Protein AF-A0A1A9ZPB7-F1 (afdb_monomer)

Radius of gyration: 19.91 Å; Cα contacts (8 Å, |Δi|>4): 143; chains: 1; bounding box: 47×27×59 Å

Structure (mmCIF, N/CA/C/O backbone):
data_AF-A0A1A9ZPB7-F1
#
_entry.id   AF-A0A1A9ZPB7-F1
#
loop_
_atom_site.group_PDB
_atom_site.id
_atom_site.type_symbol
_atom_site.label_atom_id
_atom_site.label_alt_id
_atom_site.label_comp_id
_atom_site.label_asym_id
_atom_site.label_entity_id
_atom_site.label_seq_id
_atom_site.pdbx_PDB_ins_code
_atom_site.Cartn_x
_atom_site.Cartn_y
_atom_site.Cartn_z
_atom_site.occupancy
_atom_site.B_iso_or_equiv
_atom_site.auth_seq_id
_atom_site.auth_comp_id
_atom_site.auth_asym_id
_atom_site.auth_atom_id
_atom_site.pdbx_PDB_model_num
ATOM 1 N N . MET A 1 1 ? -4.472 5.287 0.092 1.00 92.38 1 MET A N 1
ATOM 2 C CA . MET A 1 1 ? -4.965 4.125 0.873 1.00 92.38 1 MET A CA 1
ATOM 3 C C . MET A 1 1 ? -6.471 3.980 0.685 1.00 92.38 1 MET A C 1
ATOM 5 O O . MET A 1 1 ? -7.137 4.984 0.463 1.00 92.38 1 MET A O 1
ATOM 9 N N . LYS A 1 2 ? -7.017 2.760 0.744 1.00 95.19 2 LYS A N 1
ATOM 10 C CA . LYS A 1 2 ? -8.461 2.491 0.640 1.00 95.19 2 LYS A CA 1
ATOM 11 C C . LYS A 1 2 ? -8.968 1.783 1.894 1.00 95.19 2 LYS A C 1
ATOM 13 O O . LYS A 1 2 ? -8.323 0.843 2.353 1.00 95.19 2 LYS A O 1
ATOM 18 N N . LEU A 1 3 ? -10.132 2.199 2.381 1.00 94.94 3 LEU A N 1
ATOM 19 C CA . LEU A 1 3 ? -10.899 1.521 3.419 1.00 94.94 3 LEU A CA 1
ATOM 20 C C . LEU A 1 3 ? -12.073 0.792 2.760 1.00 94.94 3 LEU A C 1
ATOM 22 O O . LEU A 1 3 ? -12.929 1.404 2.116 1.00 94.94 3 LEU A O 1
ATOM 26 N N . LEU A 1 4 ? -12.101 -0.526 2.904 1.00 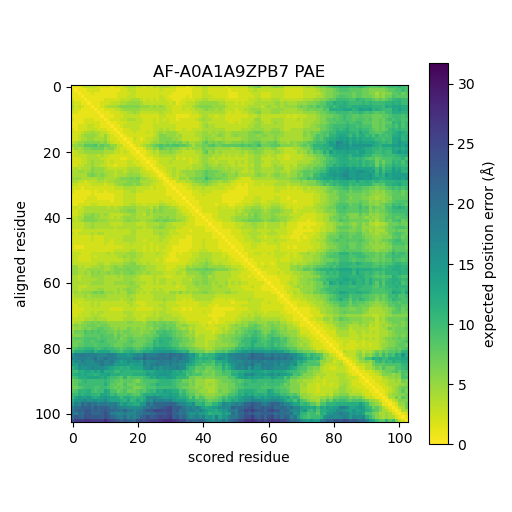95.50 4 LEU A N 1
ATOM 27 C CA . LEU A 1 4 ? -13.119 -1.398 2.333 1.00 95.50 4 LEU A CA 1
ATOM 28 C C . LEU A 1 4 ? -13.948 -2.017 3.460 1.00 95.50 4 LEU A C 1
ATOM 30 O O . LEU A 1 4 ? -13.437 -2.306 4.541 1.00 95.50 4 LEU A O 1
ATOM 34 N N . THR A 1 5 ? -15.227 -2.256 3.198 1.00 94.12 5 THR A N 1
ATOM 35 C CA . THR A 1 5 ? -16.067 -3.113 4.048 1.00 94.12 5 THR A CA 1
ATOM 36 C C . THR A 1 5 ? -15.582 -4.566 3.990 1.00 94.12 5 THR A C 1
ATOM 38 O O . THR A 1 5 ? -14.880 -4.954 3.053 1.00 94.12 5 THR A O 1
ATOM 41 N N . LYS A 1 6 ? -16.015 -5.409 4.937 1.00 92.56 6 LYS A N 1
ATOM 42 C CA . LYS A 1 6 ? -15.743 -6.861 4.929 1.00 92.56 6 LYS A CA 1
ATOM 43 C C . LYS A 1 6 ? -16.073 -7.555 3.599 1.00 92.56 6 LYS A C 1
ATOM 45 O O . LYS A 1 6 ? -15.367 -8.476 3.201 1.00 92.56 6 LYS A O 1
ATOM 50 N N . ASN A 1 7 ? -17.107 -7.084 2.900 1.00 93.75 7 ASN A N 1
ATOM 51 C CA . ASN A 1 7 ? -17.556 -7.638 1.619 1.00 93.75 7 ASN A CA 1
ATOM 52 C C . ASN A 1 7 ? -16.794 -7.056 0.410 1.00 93.75 7 ASN A C 1
ATOM 54 O O . ASN A 1 7 ? -17.126 -7.362 -0.731 1.00 93.75 7 ASN A O 1
ATOM 58 N N . GLY A 1 8 ? -15.797 -6.195 0.639 1.00 92.94 8 GLY A N 1
ATOM 59 C CA . GLY A 1 8 ? -14.945 -5.611 -0.399 1.00 92.94 8 GL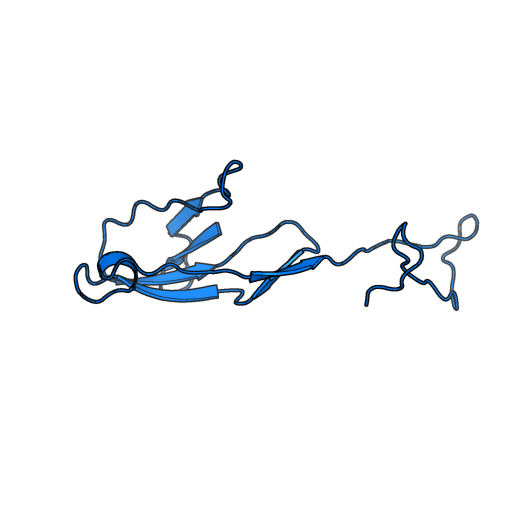Y A CA 1
ATOM 60 C C . GLY A 1 8 ? -15.464 -4.312 -1.021 1.00 92.94 8 GLY A C 1
ATOM 61 O O . GLY A 1 8 ? -14.785 -3.746 -1.877 1.00 92.94 8 GLY A O 1
ATOM 62 N N . ALA A 1 9 ? -16.625 -3.799 -0.597 1.00 95.06 9 ALA A N 1
ATOM 63 C CA . ALA A 1 9 ? -17.130 -2.512 -1.083 1.00 95.06 9 ALA A CA 1
ATOM 64 C C . ALA A 1 9 ? -16.268 -1.351 -0.562 1.00 95.06 9 ALA A C 1
ATOM 66 O O . ALA A 1 9 ? -15.927 -1.325 0.622 1.00 95.06 9 ALA A O 1
ATOM 67 N N . LEU A 1 10 ? -15.938 -0.388 -1.429 1.00 94.88 10 LEU A N 1
ATOM 68 C CA . LEU A 1 10 ? -15.203 0.825 -1.058 1.00 94.88 10 LEU A CA 1
ATOM 69 C C . LEU A 1 10 ? -16.059 1.694 -0.141 1.00 94.88 10 LEU A C 1
ATOM 71 O O . LEU A 1 10 ? -17.103 2.178 -0.563 1.00 94.88 10 LEU A O 1
ATOM 75 N N . LYS A 1 11 ? -15.597 1.889 1.097 1.00 93.44 11 LYS A N 1
ATOM 76 C CA . LYS A 1 11 ? -16.215 2.823 2.038 1.00 93.44 11 LYS A CA 1
ATOM 77 C C . LYS A 1 11 ? -15.591 4.204 1.902 1.00 93.44 11 LYS A C 1
ATOM 79 O O . LYS A 1 11 ? -16.319 5.179 1.792 1.00 93.44 11 LYS A O 1
ATOM 84 N N . ASP A 1 12 ? -14.260 4.270 1.873 1.00 93.88 12 ASP A N 1
ATOM 85 C CA . ASP A 1 12 ? -13.546 5.542 1.767 1.00 93.88 12 ASP A CA 1
ATOM 86 C C . ASP A 1 12 ? -12.123 5.378 1.200 1.00 93.88 12 ASP A C 1
ATOM 88 O O . ASP A 1 12 ? -11.590 4.265 1.094 1.00 93.88 12 ASP A O 1
ATOM 92 N N . LYS A 1 13 ? -11.481 6.489 0.836 1.00 94.44 13 LYS A N 1
ATOM 93 C CA . LYS A 1 13 ? -10.075 6.553 0.428 1.00 94.44 13 LYS A CA 1
ATOM 94 C C . LYS A 1 13 ? -9.433 7.852 0.911 1.00 94.44 13 LYS A C 1
ATOM 96 O O . LYS A 1 13 ? -10.051 8.905 0.895 1.00 94.44 13 LYS A O 1
ATOM 101 N N . THR A 1 14 ? -8.154 7.770 1.247 1.00 93.06 14 THR A N 1
ATOM 102 C CA . THR A 1 14 ? -7.347 8.930 1.639 1.00 93.06 14 THR A CA 1
ATOM 103 C C . THR A 1 14 ? -5.984 8.861 0.971 1.00 93.06 14 THR A C 1
ATOM 105 O O . THR A 1 14 ? -5.493 7.765 0.653 1.00 93.06 14 THR A O 1
ATOM 108 N N . ASP A 1 15 ? -5.372 10.016 0.759 1.00 89.81 15 ASP A N 1
ATOM 109 C CA . ASP A 1 15 ? -4.039 10.125 0.181 1.00 89.81 15 ASP A CA 1
ATOM 110 C C . ASP A 1 15 ? -2.959 10.113 1.266 1.00 89.81 15 ASP A C 1
ATOM 112 O O . ASP A 1 15 ? -3.229 10.245 2.460 1.00 89.81 15 ASP A O 1
ATOM 116 N N . CYS A 1 16 ? -1.722 9.855 0.845 1.00 88.62 16 CYS A N 1
ATOM 117 C CA . CYS A 1 16 ? -0.580 9.833 1.747 1.00 88.62 16 CYS A CA 1
ATOM 118 C C . CYS A 1 16 ? -0.248 11.259 2.190 1.00 88.62 16 CYS A C 1
ATOM 120 O O . CYS A 1 16 ? -0.076 12.138 1.344 1.00 88.62 16 CYS A O 1
ATOM 122 N N . SER A 1 17 ? -0.089 11.477 3.495 1.00 89.88 17 SER A N 1
ATOM 123 C CA . SER A 1 17 ? 0.454 12.728 4.013 1.00 89.88 17 SER A CA 1
ATOM 124 C C . SER A 1 17 ? 1.874 12.934 3.471 1.00 89.88 17 SER A C 1
ATOM 126 O O . SER A 1 17 ? 2.723 12.051 3.647 1.00 89.88 17 SER A O 1
ATOM 128 N N . PRO A 1 18 ? 2.169 14.079 2.834 1.00 86.50 18 PRO A N 1
ATOM 129 C CA . PRO A 1 18 ? 3.478 14.330 2.238 1.00 86.50 18 PRO A CA 1
ATOM 130 C C . PRO A 1 18 ? 4.569 14.589 3.284 1.00 86.50 18 PRO A C 1
ATOM 132 O O . PRO A 1 18 ? 5.746 14.424 2.983 1.00 86.50 18 PRO A O 1
ATOM 135 N N . SER A 1 19 ? 4.204 15.000 4.502 1.00 90.19 19 SER A N 1
ATOM 136 C CA . SER A 1 19 ? 5.164 15.394 5.540 1.00 90.19 19 SER A CA 1
ATOM 137 C C . SER A 1 19 ? 5.730 14.215 6.327 1.00 90.19 19 SER A C 1
ATOM 139 O O . SER A 1 19 ? 6.869 14.269 6.779 1.00 90.19 19 SER A O 1
ATOM 141 N N . ASN A 1 20 ? 4.934 13.165 6.527 1.00 87.00 20 ASN A N 1
ATOM 142 C CA . ASN A 1 20 ? 5.278 12.074 7.438 1.00 87.00 20 ASN A CA 1
ATOM 143 C C . ASN A 1 20 ? 4.827 10.688 6.957 1.00 87.00 20 ASN A C 1
ATOM 145 O 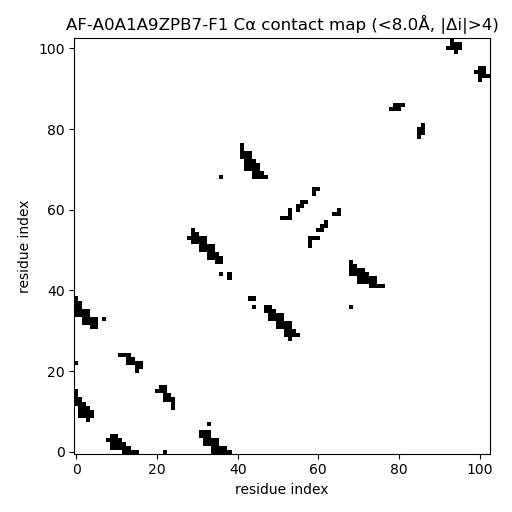O . ASN A 1 20 ? 5.055 9.707 7.656 1.00 87.00 20 ASN A O 1
ATOM 149 N N . GLY A 1 21 ? 4.184 10.584 5.791 1.00 85.56 21 GLY A N 1
ATOM 150 C CA . GLY A 1 21 ? 3.773 9.299 5.225 1.00 85.56 21 GLY A CA 1
ATOM 151 C C . GLY A 1 21 ? 2.510 8.681 5.839 1.00 85.56 21 GLY A C 1
ATOM 152 O O . GLY A 1 21 ? 2.133 7.576 5.449 1.00 85.56 21 GLY A O 1
ATOM 153 N N . TYR A 1 22 ? 1.845 9.363 6.779 1.00 88.75 22 TYR A N 1
ATOM 154 C CA . TYR A 1 22 ? 0.638 8.846 7.431 1.00 88.75 22 TYR A CA 1
ATOM 155 C C . TYR A 1 22 ? -0.606 8.980 6.552 1.00 88.75 22 TYR A C 1
ATOM 157 O O . TYR A 1 22 ? -0.721 9.879 5.720 1.00 88.75 22 TYR A O 1
ATOM 165 N N . TYR A 1 23 ? -1.571 8.094 6.783 1.00 89.94 23 TYR A N 1
ATOM 166 C CA . TYR A 1 23 ? -2.891 8.122 6.159 1.00 89.94 23 TYR A CA 1
ATOM 167 C C . TYR A 1 23 ? -3.943 8.389 7.232 1.00 89.94 23 TYR A C 1
ATOM 169 O O . TYR A 1 23 ? -3.914 7.756 8.285 1.00 89.94 23 TYR A O 1
ATOM 177 N N . PHE A 1 24 ? -4.894 9.280 6.953 1.00 88.25 24 PHE A N 1
ATOM 178 C CA . PHE A 1 24 ? -5.947 9.639 7.904 1.00 88.25 24 PHE A CA 1
ATOM 179 C C . PHE A 1 24 ? -7.314 9.154 7.419 1.00 88.25 24 PHE A C 1
ATOM 181 O O . PHE A 1 24 ? -7.771 9.563 6.351 1.00 88.25 24 PHE A O 1
ATOM 188 N N . PHE A 1 25 ? -7.961 8.307 8.225 1.00 88.81 25 PHE A N 1
ATOM 189 C CA . PHE A 1 25 ? -9.352 7.888 8.048 1.00 88.81 25 PHE A CA 1
ATOM 190 C C . PHE A 1 25 ? -10.169 8.242 9.289 1.00 88.81 25 PHE A C 1
ATOM 192 O O . PHE A 1 25 ? -9.874 7.725 10.369 1.00 88.81 25 PHE A O 1
ATOM 199 N N . PRO A 1 26 ? -11.216 9.067 9.163 1.00 86.25 26 PRO A N 1
ATOM 200 C CA . PRO A 1 26 ? -12.170 9.258 10.241 1.00 86.25 26 PRO A CA 1
ATOM 201 C C . PRO A 1 26 ? -13.132 8.059 10.291 1.00 86.25 26 PRO A C 1
ATOM 203 O O . PRO A 1 26 ? -14.048 7.943 9.477 1.00 86.25 26 PRO A O 1
ATOM 206 N N . ILE A 1 27 ? -12.913 7.133 11.229 1.00 84.25 27 ILE A N 1
ATOM 207 C CA . ILE A 1 27 ? -13.767 5.948 11.397 1.00 84.25 27 ILE A CA 1
ATOM 208 C C . ILE A 1 27 ? -14.725 6.170 12.564 1.00 84.25 27 ILE A C 1
ATOM 210 O O . ILE A 1 27 ? -14.312 6.206 13.719 1.00 84.25 27 ILE A O 1
ATOM 214 N N . TYR A 1 28 ? -16.012 6.297 12.246 1.00 83.00 28 TYR A N 1
ATOM 215 C CA . TYR A 1 28 ? -17.072 6.516 13.235 1.00 83.00 28 TYR A CA 1
ATOM 216 C C . TYR A 1 28 ? -17.826 5.230 13.594 1.00 83.00 28 TYR A C 1
ATOM 218 O O . TYR A 1 28 ? -18.203 5.031 14.748 1.00 83.00 28 TYR A O 1
ATOM 226 N N . ASP A 1 29 ? -18.015 4.334 12.621 1.00 89.50 29 ASP A N 1
ATOM 227 C CA . ASP A 1 29 ? -18.785 3.106 12.822 1.00 89.50 29 ASP A CA 1
ATOM 228 C C . ASP A 1 29 ? -17.886 1.931 13.196 1.00 89.50 29 ASP A C 1
ATOM 230 O O . ASP A 1 29 ? -16.943 1.586 12.473 1.00 89.50 29 ASP A O 1
ATOM 234 N N . LYS A 1 30 ? -18.270 1.235 14.264 1.00 92.31 30 LYS A N 1
ATOM 235 C CA . LYS A 1 30 ? -17.677 -0.048 14.649 1.00 92.31 30 LYS A CA 1
ATOM 236 C C . LYS A 1 30 ? -17.965 -1.125 13.606 1.00 92.31 30 LYS A C 1
ATOM 238 O O . LYS A 1 30 ? -19.013 -1.107 12.962 1.00 92.31 30 LYS A O 1
ATOM 243 N N . GLY A 1 31 ? -17.059 -2.087 13.472 1.00 93.62 31 GLY A N 1
ATOM 244 C CA . GLY A 1 31 ? -17.247 -3.232 12.582 1.00 93.62 31 GLY A CA 1
ATOM 245 C C . GLY A 1 31 ? -15.969 -3.736 11.923 1.00 93.62 31 GLY A C 1
ATOM 246 O O . GLY A 1 31 ? -14.865 -3.314 12.266 1.00 93.62 31 GLY A O 1
ATOM 247 N N . ASP A 1 32 ? -16.154 -4.648 10.969 1.00 95.44 32 ASP A N 1
ATOM 248 C CA . ASP A 1 32 ? -15.080 -5.308 10.227 1.00 95.44 32 ASP A CA 1
ATOM 249 C C . ASP A 1 32 ? -14.765 -4.576 8.917 1.00 95.44 32 ASP A C 1
ATOM 251 O O . ASP A 1 32 ? -15.640 -4.363 8.066 1.00 95.44 32 ASP A O 1
ATOM 255 N N . TYR A 1 33 ? -13.486 -4.275 8.717 1.00 95.06 33 TYR A N 1
ATOM 256 C CA . TYR A 1 33 ? -12.976 -3.553 7.559 1.00 95.06 33 TYR A CA 1
ATOM 257 C C . TYR A 1 33 ? -11.683 -4.163 7.029 1.00 95.06 33 TYR A C 1
ATOM 259 O O . TYR A 1 33 ? -10.999 -4.946 7.691 1.00 95.06 33 TYR A O 1
ATOM 267 N N . VAL A 1 34 ? -11.331 -3.768 5.811 1.00 95.94 34 VAL A N 1
ATOM 268 C CA . VAL A 1 34 ? -10.053 -4.088 5.179 1.00 95.94 34 VAL A CA 1
ATOM 269 C C . VAL A 1 34 ? -9.393 -2.773 4.777 1.00 95.94 34 VAL A C 1
ATOM 271 O O . VAL A 1 34 ? -9.930 -2.030 3.954 1.00 95.94 34 VAL A O 1
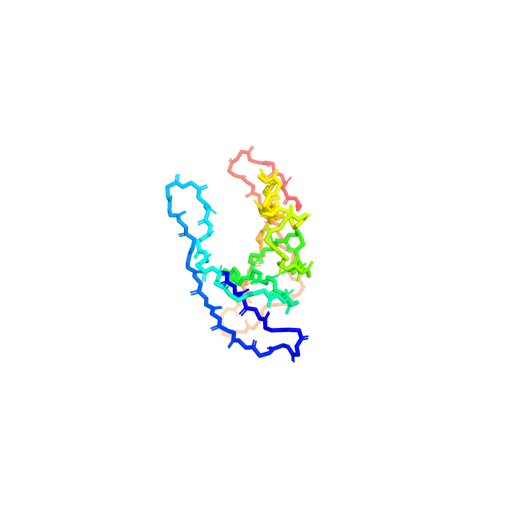ATOM 274 N N . LEU A 1 35 ? -8.220 -2.484 5.337 1.00 95.00 35 LEU A N 1
ATOM 275 C CA . LEU A 1 35 ? -7.343 -1.435 4.825 1.00 95.00 35 LEU A CA 1
ATOM 276 C C . LEU A 1 35 ? -6.490 -2.011 3.706 1.00 95.00 35 LEU A C 1
ATOM 278 O O . LEU A 1 35 ? -5.828 -3.026 3.897 1.00 95.00 35 LEU A O 1
ATOM 282 N N . ARG A 1 36 ? -6.481 -1.358 2.546 1.00 95.81 36 ARG A N 1
ATOM 283 C CA . ARG A 1 36 ? -5.716 -1.799 1.379 1.00 95.81 36 ARG A CA 1
ATOM 284 C C . ARG A 1 36 ? -4.923 -0.652 0.778 1.00 95.81 36 ARG A C 1
ATOM 286 O O . ARG A 1 36 ? -5.488 0.370 0.371 1.00 95.81 36 ARG A O 1
ATOM 293 N N . ILE A 1 37 ? -3.611 -0.843 0.664 1.00 93.94 37 ILE A N 1
ATOM 294 C CA . ILE A 1 37 ? -2.739 0.161 0.063 1.00 93.94 37 ILE A CA 1
ATOM 295 C C . ILE A 1 37 ? -2.946 0.199 -1.452 1.00 93.94 37 ILE A C 1
ATOM 297 O O . ILE A 1 37 ? -3.138 -0.821 -2.116 1.00 93.94 37 ILE A O 1
ATOM 301 N N . ALA A 1 38 ? -2.956 1.411 -1.997 1.00 90.62 38 ALA A N 1
ATOM 302 C CA . ALA A 1 38 ? -3.094 1.670 -3.424 1.00 90.62 38 ALA A CA 1
ATOM 303 C C . ALA A 1 38 ? -1.919 2.557 -3.847 1.00 90.62 38 ALA A C 1
ATOM 305 O O . ALA A 1 38 ? -2.076 3.776 -3.888 1.00 90.62 38 ALA A O 1
ATOM 306 N N . PRO A 1 39 ? -0.729 1.967 -4.040 1.00 88.81 39 PRO A N 1
ATOM 307 C CA . PRO A 1 39 ? 0.462 2.725 -4.376 1.00 88.81 39 PRO A CA 1
ATOM 308 C C . PRO A 1 39 ? 0.499 3.050 -5.882 1.00 88.81 39 PRO A C 1
ATOM 310 O O . PRO A 1 39 ? -0.285 2.481 -6.652 1.00 88.81 39 PRO A O 1
ATOM 313 N N . PRO A 1 40 ? 1.409 3.937 -6.325 1.00 87.56 40 PRO A N 1
ATOM 314 C CA . PRO A 1 40 ? 1.649 4.164 -7.746 1.00 87.56 40 PRO A CA 1
ATOM 315 C C . PRO A 1 40 ? 2.020 2.865 -8.488 1.00 87.56 40 PRO A C 1
ATOM 317 O O . PRO A 1 40 ? 2.566 1.939 -7.878 1.00 87.56 40 PRO A O 1
ATOM 320 N N . PRO A 1 41 ? 1.769 2.772 -9.807 1.00 88.62 41 PRO A N 1
ATOM 321 C CA . PRO A 1 41 ? 2.171 1.614 -10.599 1.00 88.62 41 PRO A CA 1
ATOM 322 C C . PRO A 1 41 ? 3.658 1.281 -10.433 1.00 88.62 41 PRO A C 1
ATOM 324 O O . PRO A 1 41 ? 4.511 2.165 -10.410 1.00 88.62 41 PRO A O 1
ATOM 327 N N . GLY A 1 42 ? 3.959 -0.010 -10.305 1.00 89.38 42 GLY A N 1
ATOM 328 C CA . GLY A 1 42 ? 5.315 -0.511 -10.085 1.00 89.38 42 GLY A CA 1
ATOM 329 C C . GLY A 1 42 ? 5.741 -0.556 -8.617 1.00 89.38 42 GLY A C 1
ATOM 330 O O . GLY A 1 42 ? 6.633 -1.326 -8.294 1.00 89.38 42 GLY A O 1
ATOM 331 N N . TRP A 1 43 ? 5.106 0.174 -7.701 1.00 92.31 43 TRP A N 1
ATOM 332 C CA . TRP A 1 43 ? 5.503 0.163 -6.291 1.00 92.31 43 TRP A CA 1
ATOM 333 C C . TRP A 1 43 ? 4.962 -1.069 -5.560 1.00 92.31 43 TRP A C 1
ATOM 335 O O . TRP A 1 43 ? 3.819 -1.486 -5.758 1.00 92.31 43 TRP A O 1
ATOM 345 N N . SER A 1 44 ? 5.782 -1.626 -4.674 1.00 92.94 44 SER A N 1
ATOM 346 C CA . SER A 1 44 ? 5.463 -2.799 -3.869 1.00 92.94 44 SER A CA 1
ATOM 347 C C . SER A 1 44 ? 5.487 -2.455 -2.386 1.00 92.94 44 SER A C 1
ATOM 349 O O . SER A 1 44 ? 6.427 -1.830 -1.893 1.00 92.94 44 SER A O 1
ATOM 351 N N . PHE A 1 45 ? 4.448 -2.890 -1.679 1.00 94.19 45 PHE A N 1
ATOM 352 C CA . PHE A 1 45 ? 4.294 -2.724 -0.240 1.00 94.19 45 PHE A CA 1
ATOM 353 C C . PHE A 1 45 ? 3.853 -4.036 0.401 1.00 94.19 45 PHE A C 1
ATOM 355 O O . PHE A 1 45 ? 3.125 -4.820 -0.219 1.00 94.19 45 PHE A O 1
ATOM 362 N N . GLU A 1 46 ? 4.270 -4.246 1.646 1.00 95.62 46 GLU A N 1
ATOM 363 C CA . GLU A 1 46 ? 3.903 -5.413 2.437 1.00 95.62 46 GLU A CA 1
ATOM 364 C C . GLU A 1 46 ? 3.491 -5.027 3.871 1.00 95.62 46 GLU A C 1
ATOM 366 O O . GLU A 1 46 ? 4.229 -4.296 4.534 1.00 95.62 46 GLU A O 1
ATOM 371 N N . PRO A 1 47 ? 2.341 -5.517 4.367 1.00 95.94 47 PRO A N 1
ATOM 372 C CA . PRO A 1 47 ? 1.328 -6.280 3.627 1.00 95.94 47 PRO A CA 1
ATOM 373 C C . PRO A 1 47 ? 0.622 -5.414 2.564 1.00 95.94 47 PRO A C 1
ATOM 375 O O . PRO A 1 47 ? 0.724 -4.194 2.574 1.00 95.94 47 PRO A O 1
ATOM 378 N N . LYS A 1 48 ? -0.102 -6.026 1.616 1.00 94.19 48 LYS A N 1
ATOM 379 C CA . LYS A 1 48 ? -0.927 -5.273 0.640 1.00 94.19 48 LYS A CA 1
ATOM 380 C C . LYS A 1 48 ? -2.266 -4.830 1.232 1.00 94.19 48 LYS A C 1
ATOM 382 O O . LYS A 1 48 ? -2.847 -3.832 0.804 1.00 94.19 48 LYS A O 1
ATOM 387 N N . GLU A 1 49 ? -2.753 -5.585 2.206 1.00 95.88 49 GLU A N 1
ATOM 388 C CA . GLU A 1 49 ? -3.983 -5.310 2.927 1.00 95.88 49 GLU A CA 1
ATOM 389 C C . GLU A 1 49 ? -3.917 -5.854 4.354 1.00 95.88 49 GLU A C 1
ATOM 391 O O . GLU A 1 49 ? -3.193 -6.809 4.630 1.00 95.88 49 GLU A O 1
ATOM 396 N N . VAL A 1 50 ? -4.687 -5.240 5.247 1.00 95.50 50 VAL A N 1
ATOM 397 C CA . VAL A 1 50 ? -4.832 -5.634 6.649 1.00 95.50 50 VAL A CA 1
ATOM 398 C C . VAL A 1 50 ? -6.319 -5.669 6.979 1.00 95.50 50 VAL A C 1
ATOM 400 O O . VAL A 1 50 ? -7.047 -4.717 6.696 1.00 95.50 50 VAL A O 1
ATOM 403 N N . LYS A 1 51 ? -6.774 -6.774 7.572 1.00 95.12 51 LYS A N 1
ATOM 404 C CA . LYS A 1 51 ? -8.147 -6.934 8.068 1.00 95.12 51 LYS A CA 1
ATOM 405 C C . LYS A 1 51 ? -8.214 -6.463 9.511 1.00 95.12 51 LYS A C 1
ATOM 407 O O . LYS A 1 51 ? -7.356 -6.838 10.305 1.00 95.12 51 LYS A O 1
ATOM 412 N N . LEU A 1 52 ? -9.219 -5.660 9.834 1.00 92.62 52 LEU A N 1
ATOM 413 C CA . LEU A 1 52 ? -9.351 -4.991 11.124 1.00 92.62 52 LEU A CA 1
ATOM 414 C C . LEU A 1 52 ? -10.788 -5.061 11.613 1.00 92.62 52 LEU A C 1
ATOM 416 O O . LEU A 1 52 ? -11.722 -4.968 10.817 1.00 92.62 52 LEU A O 1
ATOM 420 N N . THR A 1 53 ? -10.945 -5.131 12.928 1.00 94.19 53 THR A N 1
ATOM 421 C CA . THR A 1 53 ? -12.232 -4.975 13.602 1.00 94.19 53 THR A CA 1
ATOM 422 C C . THR A 1 53 ? -12.114 -3.776 14.532 1.00 94.19 53 THR A C 1
ATOM 424 O O . THR A 1 53 ? -11.342 -3.827 15.485 1.00 94.19 53 THR A O 1
ATOM 427 N N . PHE A 1 54 ? -12.851 -2.699 14.254 1.00 92.25 54 PHE A N 1
ATOM 428 C CA . PHE A 1 54 ? -12.906 -1.523 15.126 1.00 92.25 54 PHE A CA 1
ATOM 429 C C . PHE A 1 54 ? -14.023 -1.712 16.150 1.00 92.25 54 PHE A C 1
ATOM 431 O O . PHE A 1 54 ? -15.202 -1.708 15.789 1.00 92.25 54 PHE A O 1
ATOM 438 N N . ASP A 1 55 ? -13.664 -1.887 17.420 1.00 92.38 55 ASP A N 1
ATOM 439 C CA . ASP A 1 55 ? -14.607 -2.071 18.530 1.00 92.38 55 ASP A CA 1
ATOM 440 C C . ASP A 1 55 ? -14.647 -0.86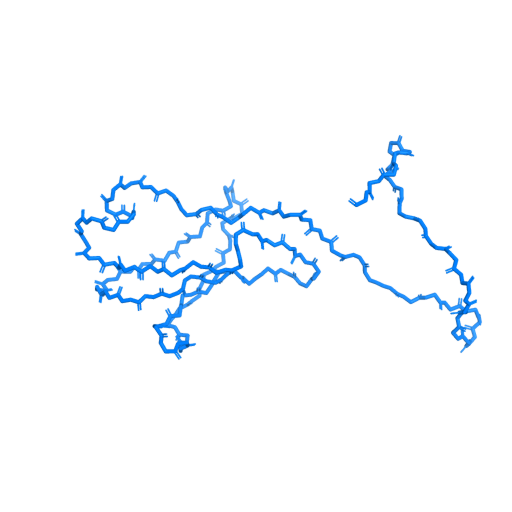6 19.494 1.00 92.38 55 ASP A C 1
ATOM 442 O O . ASP A 1 55 ? -15.554 -0.764 20.336 1.00 92.38 55 ASP A O 1
ATOM 446 N N . GLY A 1 56 ? -13.716 0.080 19.335 1.00 90.06 56 GLY A N 1
ATOM 447 C CA . GLY A 1 56 ? -13.549 1.279 20.152 1.00 90.06 56 GLY A CA 1
ATOM 448 C C . GLY A 1 56 ? -13.002 0.996 21.552 1.00 90.06 56 GLY A C 1
ATOM 449 O O . GLY A 1 56 ? -13.248 1.795 22.455 1.00 90.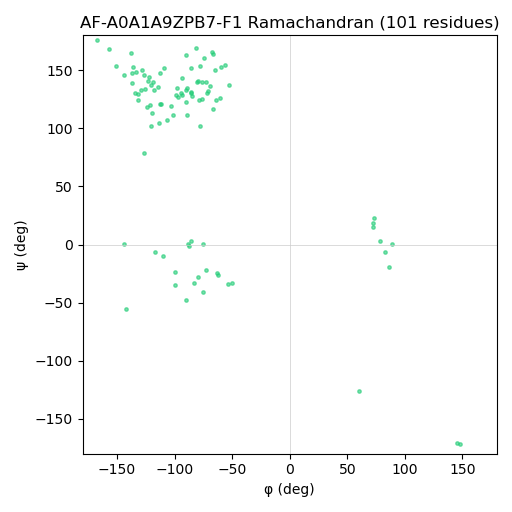06 56 GLY A O 1
ATOM 450 N N . LYS A 1 57 ? -12.389 -0.174 21.783 1.00 91.00 57 LYS A N 1
ATOM 451 C CA . LYS A 1 57 ? -11.874 -0.589 23.099 1.00 91.00 57 LYS A CA 1
ATOM 452 C C . LYS A 1 57 ? -10.560 -1.359 23.015 1.00 91.00 57 LYS A C 1
ATOM 454 O O . LYS A 1 57 ? -9.612 -1.013 23.709 1.00 91.00 57 LYS A O 1
ATOM 459 N N . LYS A 1 58 ? -10.536 -2.446 22.247 1.00 92.31 58 LYS A N 1
ATOM 460 C CA . LYS A 1 58 ? -9.411 -3.388 22.143 1.00 92.31 58 LYS A CA 1
ATOM 461 C C . LYS A 1 58 ? -8.825 -3.440 20.742 1.00 92.31 58 LYS A C 1
ATOM 463 O O . LYS A 1 58 ? -7.822 -4.119 20.534 1.00 92.31 58 LYS A O 1
ATOM 468 N N . ASP A 1 59 ? -9.450 -2.767 19.783 1.00 90.75 59 ASP A N 1
ATOM 469 C CA . ASP A 1 59 ? -8.864 -2.601 18.470 1.00 90.75 59 ASP A CA 1
ATOM 470 C C . ASP A 1 59 ? -7.521 -1.868 18.561 1.00 90.75 59 ASP A C 1
ATOM 472 O O . ASP A 1 59 ? -7.250 -1.087 19.473 1.00 90.75 59 ASP A O 1
ATOM 476 N N . ILE A 1 60 ? -6.666 -2.152 17.588 1.00 88.94 60 ILE A N 1
ATOM 477 C CA . ILE A 1 60 ? -5.302 -1.635 17.512 1.00 88.94 60 ILE A CA 1
ATOM 478 C C . ILE A 1 60 ? -5.213 -0.106 17.610 1.00 88.94 60 ILE A C 1
ATOM 480 O O . ILE A 1 60 ? -4.270 0.395 18.212 1.00 88.94 60 ILE A O 1
ATOM 484 N N . CYS A 1 61 ? -6.197 0.634 17.089 1.00 85.69 61 CYS A N 1
ATOM 485 C CA . CYS A 1 61 ? -6.207 2.091 17.149 1.00 85.69 61 CYS A CA 1
ATOM 486 C C . CYS A 1 61 ? -6.572 2.566 18.558 1.00 85.69 61 CYS A C 1
ATOM 488 O O . CYS A 1 61 ? -5.929 3.472 19.080 1.00 85.69 61 CYS A O 1
ATOM 490 N N . SER A 1 62 ? -7.539 1.910 19.205 1.00 90.31 62 SER A N 1
ATOM 491 C CA . SER A 1 62 ? -7.891 2.153 20.612 1.00 90.31 62 SER A CA 1
ATOM 492 C C . SER A 1 62 ? -6.745 1.835 21.582 1.00 90.31 62 SER A C 1
ATOM 494 O O . SER A 1 62 ? -6.665 2.431 22.653 1.00 90.31 62 SER A O 1
ATOM 496 N N . LEU A 1 63 ? -5.839 0.927 21.206 1.00 92.75 63 LEU A N 1
ATOM 497 C CA . LEU A 1 63 ? -4.622 0.605 21.961 1.00 92.75 63 LEU A CA 1
ATOM 498 C C . LEU A 1 63 ? -3.419 1.503 21.609 1.00 92.75 63 LEU A C 1
ATOM 500 O O . LEU A 1 63 ? -2.355 1.345 22.205 1.00 92.75 63 LEU A O 1
ATOM 504 N N . GLY A 1 64 ? -3.572 2.441 20.668 1.00 88.81 64 GLY A N 1
ATOM 505 C CA . GLY A 1 64 ? -2.504 3.351 20.245 1.00 88.81 64 GLY A CA 1
ATOM 506 C C . GLY A 1 64 ? -1.409 2.696 19.399 1.00 88.81 64 GLY A C 1
ATOM 507 O O . GLY A 1 64 ? -0.291 3.203 19.362 1.00 88.81 64 GLY A O 1
ATOM 508 N N . TYR A 1 65 ? -1.700 1.569 18.743 1.00 90.75 65 TYR A N 1
ATOM 509 C CA . TYR A 1 65 ? -0.766 0.895 17.844 1.00 90.75 65 TYR A CA 1
ATOM 510 C C . TYR A 1 65 ? -0.948 1.326 16.389 1.00 90.75 65 TYR A C 1
ATOM 512 O O . TYR A 1 65 ? -2.067 1.480 15.893 1.00 90.75 65 TYR A O 1
ATOM 520 N N . ASP A 1 66 ? 0.178 1.425 15.684 1.00 89.25 66 ASP A N 1
ATOM 521 C CA . ASP A 1 66 ? 0.215 1.767 14.268 1.00 89.25 66 ASP A CA 1
ATOM 522 C C . ASP A 1 66 ? 0.037 0.553 13.355 1.00 89.25 66 ASP A C 1
ATOM 524 O O . ASP A 1 66 ? 0.453 -0.572 13.648 1.00 89.25 66 ASP A O 1
ATOM 528 N N . ILE A 1 67 ? -0.516 0.820 12.174 1.00 91.44 67 ILE A N 1
ATOM 529 C CA . ILE A 1 67 ? -0.613 -0.141 11.077 1.00 91.44 67 ILE A CA 1
ATOM 530 C C . ILE A 1 67 ? 0.390 0.260 10.015 1.00 91.44 67 ILE A C 1
ATOM 532 O O . ILE A 1 67 ? 0.180 1.216 9.267 1.00 91.44 67 ILE A O 1
ATOM 536 N N . ASN A 1 68 ? 1.466 -0.507 9.917 1.00 91.56 68 ASN A N 1
ATOM 537 C CA . ASN A 1 68 ? 2.549 -0.195 9.003 1.00 91.56 68 ASN A CA 1
ATOM 538 C C . ASN A 1 68 ? 2.441 -0.996 7.704 1.00 91.56 68 ASN A C 1
ATOM 540 O O . ASN A 1 68 ? 2.242 -2.210 7.710 1.00 91.56 68 ASN A O 1
ATOM 544 N N . PHE A 1 69 ? 2.624 -0.294 6.588 1.00 93.06 69 PHE A N 1
ATOM 545 C CA . PHE A 1 69 ? 2.758 -0.863 5.252 1.00 93.06 69 PHE A CA 1
ATOM 546 C C . PHE A 1 69 ? 4.187 -0.588 4.793 1.00 93.06 69 PHE A C 1
ATOM 548 O O . PHE A 1 69 ? 4.534 0.547 4.465 1.00 93.06 69 PHE A O 1
ATOM 555 N N . ALA A 1 70 ? 5.038 -1.609 4.807 1.00 93.12 70 ALA A N 1
ATOM 556 C CA . ALA A 1 70 ? 6.451 -1.456 4.504 1.00 93.12 70 ALA A CA 1
ATOM 557 C C . ALA A 1 70 ? 6.665 -1.365 2.994 1.00 93.12 70 ALA A C 1
ATOM 559 O O . ALA A 1 70 ? 6.274 -2.268 2.252 1.00 93.12 70 ALA A O 1
ATOM 560 N N . PHE A 1 71 ? 7.319 -0.299 2.535 1.00 91.44 71 PHE A N 1
ATOM 561 C CA . PHE A 1 71 ? 7.783 -0.213 1.157 1.00 91.44 71 PHE A CA 1
ATOM 562 C C . PHE A 1 71 ? 8.839 -1.290 0.905 1.00 91.44 71 PHE A C 1
ATOM 564 O O . PHE A 1 71 ? 9.841 -1.370 1.614 1.00 91.44 71 PHE A O 1
ATOM 571 N N . ARG A 1 72 ? 8.605 -2.132 -0.101 1.00 93.38 72 ARG A N 1
ATOM 572 C CA . ARG A 1 72 ? 9.526 -3.210 -0.483 1.00 93.38 72 ARG A CA 1
ATOM 573 C C . ARG A 1 72 ? 10.387 -2.852 -1.683 1.00 93.38 72 ARG A C 1
ATOM 575 O O . ARG A 1 72 ? 11.457 -3.422 -1.839 1.00 93.38 72 ARG A O 1
ATOM 582 N N . GLY A 1 73 ? 9.936 -1.920 -2.514 1.00 90.88 73 GLY A N 1
ATOM 583 C CA . GLY A 1 73 ? 10.660 -1.505 -3.706 1.00 90.88 73 GLY A CA 1
ATOM 584 C C . GLY A 1 73 ? 9.725 -1.101 -4.830 1.00 90.88 73 GLY A C 1
ATOM 585 O O . GLY A 1 73 ? 8.508 -1.005 -4.659 1.00 90.88 73 GLY A O 1
ATOM 586 N N . PHE A 1 74 ? 10.304 -0.871 -5.999 1.00 91.06 74 PHE A N 1
ATOM 587 C CA . PHE A 1 74 ? 9.578 -0.461 -7.187 1.00 91.06 74 PHE A CA 1
ATOM 588 C C . PHE A 1 74 ? 10.090 -1.220 -8.409 1.00 91.06 74 PHE A C 1
ATOM 590 O O . PHE A 1 74 ? 11.285 -1.443 -8.573 1.00 91.06 74 PHE A O 1
ATOM 597 N N . GLY A 1 75 ? 9.166 -1.629 -9.267 1.00 88.81 75 GLY A N 1
ATOM 598 C CA . GLY A 1 75 ? 9.447 -2.216 -10.561 1.00 88.81 75 GLY A CA 1
ATOM 599 C C . GLY A 1 75 ? 9.630 -1.124 -11.603 1.00 88.81 75 GLY A C 1
ATOM 600 O O . GLY A 1 75 ? 8.792 -0.232 -11.739 1.00 88.81 75 GLY A O 1
ATOM 601 N N . ILE A 1 76 ? 10.708 -1.230 -12.369 1.00 84.88 76 ILE A N 1
ATOM 602 C CA . ILE A 1 76 ? 10.942 -0.421 -13.562 1.00 84.88 76 ILE A CA 1
ATOM 603 C C . ILE A 1 76 ? 10.542 -1.270 -14.765 1.00 84.88 76 ILE A C 1
ATOM 605 O O . ILE A 1 76 ? 10.971 -2.415 -14.896 1.00 84.88 76 ILE A O 1
ATOM 609 N N . THR A 1 77 ? 9.711 -0.719 -15.644 1.00 86.81 77 THR A N 1
ATOM 610 C CA . THR A 1 77 ? 9.294 -1.393 -16.878 1.00 86.81 77 THR A CA 1
ATOM 611 C C . THR A 1 77 ? 9.562 -0.490 -18.071 1.00 86.81 77 THR A C 1
ATOM 613 O O . THR A 1 77 ? 9.488 0.733 -17.973 1.00 86.81 77 THR A O 1
ATOM 616 N N . GLY A 1 78 ? 9.913 -1.094 -19.202 1.00 87.31 78 GLY A N 1
ATOM 617 C CA . GLY A 1 78 ? 10.262 -0.375 -20.419 1.00 87.31 78 GLY A CA 1
ATOM 618 C C . GLY A 1 78 ? 10.313 -1.310 -21.619 1.00 87.31 78 GLY A C 1
ATOM 619 O O . GLY A 1 78 ? 10.137 -2.522 -21.489 1.00 87.31 78 GLY A O 1
ATOM 620 N N . ARG A 1 79 ? 10.543 -0.742 -22.803 1.00 89.56 79 ARG A N 1
ATOM 621 C CA . ARG A 1 79 ? 10.661 -1.486 -24.060 1.00 89.56 79 ARG A CA 1
ATOM 622 C C . ARG A 1 79 ? 11.982 -1.144 -24.737 1.00 89.56 79 ARG A C 1
ATOM 624 O O . ARG A 1 79 ? 12.305 0.029 -24.880 1.00 89.56 79 ARG A O 1
ATOM 631 N N . VAL A 1 80 ? 12.696 -2.168 -25.199 1.00 90.00 80 VAL A N 1
ATOM 632 C CA . VAL A 1 80 ? 13.897 -2.014 -26.029 1.00 90.00 80 VAL A CA 1
ATOM 633 C C . VAL A 1 80 ? 13.507 -2.171 -27.499 1.00 90.00 80 VAL A C 1
ATOM 635 O O . VAL A 1 80 ? 12.865 -3.155 -27.877 1.00 90.00 80 VAL A O 1
ATOM 638 N N . ILE A 1 81 ? 13.881 -1.196 -28.324 1.00 90.75 81 ILE A N 1
ATOM 639 C CA . ILE A 1 81 ? 13.607 -1.168 -29.766 1.00 90.75 81 ILE A CA 1
ATOM 640 C C . ILE A 1 81 ? 14.915 -1.053 -30.553 1.00 90.75 81 ILE A C 1
ATOM 642 O O . ILE A 1 81 ? 15.845 -0.379 -30.117 1.00 90.75 81 ILE A O 1
ATOM 646 N N . LEU A 1 82 ? 14.975 -1.716 -31.708 1.00 87.94 82 LEU A N 1
ATOM 647 C CA . LEU A 1 82 ? 16.056 -1.616 -32.686 1.00 87.94 82 LEU A CA 1
ATOM 648 C C . LEU A 1 82 ? 15.450 -1.122 -34.006 1.00 87.94 82 LEU A C 1
ATOM 650 O O . LEU A 1 82 ? 14.784 -1.879 -34.716 1.00 87.94 82 LEU A O 1
ATOM 654 N N . GLY A 1 83 ? 15.621 0.166 -34.312 1.00 87.12 83 GLY A N 1
ATOM 655 C CA . GLY A 1 83 ? 14.901 0.812 -35.413 1.00 87.12 83 GLY A CA 1
ATOM 656 C C . GLY A 1 83 ? 13.383 0.748 -35.197 1.00 87.12 83 GLY A C 1
ATOM 657 O O . GLY A 1 83 ? 12.888 1.136 -34.141 1.00 87.12 83 GLY A O 1
ATOM 658 N N . SER A 1 84 ? 12.646 0.222 -36.178 1.00 87.38 84 SER A N 1
ATOM 659 C CA . SER A 1 84 ? 11.194 -0.011 -36.095 1.00 87.38 84 SER A CA 1
ATOM 660 C C . SER A 1 84 ? 10.806 -1.377 -35.504 1.00 87.38 84 SER A C 1
ATOM 662 O O . SER A 1 84 ? 9.619 -1.680 -35.396 1.00 87.38 84 SER A O 1
ATOM 664 N N . SER A 1 85 ? 11.778 -2.213 -35.121 1.00 86.88 85 SER A N 1
ATOM 665 C CA . SER A 1 85 ? 11.547 -3.588 -34.662 1.00 86.88 85 SER A CA 1
ATOM 666 C C . SER A 1 85 ? 11.786 -3.764 -33.161 1.00 86.88 85 SER A C 1
ATOM 668 O O . SER A 1 85 ? 12.598 -3.072 -32.546 1.00 86.88 85 SER A O 1
ATOM 670 N N . ALA A 1 86 ? 11.087 -4.725 -32.550 1.00 87.44 86 ALA A N 1
ATOM 671 C CA . ALA A 1 86 ? 11.327 -5.107 -31.160 1.00 87.44 86 ALA A CA 1
ATOM 672 C C . ALA A 1 86 ? 12.661 -5.857 -31.031 1.00 87.44 86 ALA A C 1
ATOM 674 O O . ALA A 1 86 ? 12.917 -6.802 -31.780 1.00 87.44 86 ALA A O 1
ATOM 675 N N . ALA A 1 87 ? 13.488 -5.472 -30.058 1.00 89.50 87 ALA A N 1
ATOM 676 C CA . ALA A 1 87 ? 14.729 -6.182 -29.783 1.00 89.50 87 ALA A CA 1
ATOM 677 C C . ALA A 1 87 ? 14.445 -7.503 -29.039 1.00 89.50 87 ALA A C 1
ATOM 679 O O . ALA A 1 87 ? 13.585 -7.560 -28.158 1.00 89.50 87 ALA A O 1
ATOM 680 N N . ARG A 1 88 ? 15.164 -8.575 -29.389 1.00 90.50 88 ARG A N 1
ATOM 681 C CA . ARG A 1 88 ? 15.063 -9.902 -28.755 1.00 90.50 88 ARG A CA 1
ATOM 682 C C . ARG A 1 88 ? 16.451 -10.382 -28.338 1.00 90.50 88 ARG A C 1
ATOM 684 O O . ARG A 1 88 ? 17.432 -10.029 -28.979 1.00 90.50 88 ARG A O 1
ATOM 691 N N . GLY A 1 89 ? 16.525 -11.178 -27.271 1.00 89.81 89 GLY A N 1
ATOM 692 C CA . GLY A 1 89 ? 17.793 -11.730 -26.773 1.00 89.81 89 GLY A CA 1
ATOM 693 C C . GLY A 1 89 ? 18.715 -10.716 -26.083 1.00 89.81 89 GLY A C 1
ATOM 694 O O . GLY A 1 89 ? 19.891 -11.001 -25.895 1.00 89.81 89 GLY A O 1
ATOM 695 N N . ILE A 1 90 ? 18.204 -9.539 -25.708 1.00 88.31 90 ILE A N 1
ATOM 696 C CA . ILE A 1 90 ? 18.987 -8.493 -25.040 1.00 88.31 90 ILE A CA 1
ATOM 697 C C . ILE A 1 90 ? 19.013 -8.739 -23.531 1.00 88.31 90 ILE A C 1
ATOM 699 O O . ILE A 1 90 ? 17.964 -8.904 -22.909 1.00 88.31 90 ILE A O 1
ATOM 703 N N . GLN A 1 91 ? 20.206 -8.709 -22.940 1.00 89.88 91 GLN A N 1
ATOM 704 C CA . GLN A 1 91 ? 20.377 -8.663 -21.490 1.00 89.88 91 GLN A CA 1
ATOM 705 C C . GLN A 1 91 ? 20.412 -7.211 -21.013 1.00 89.88 91 GLN A C 1
ATOM 707 O O . GLN A 1 91 ? 21.100 -6.372 -21.592 1.00 89.88 91 GLN A O 1
ATOM 712 N N . VAL A 1 92 ? 19.678 -6.921 -19.941 1.00 87.12 92 VAL A N 1
ATOM 713 C CA . VAL A 1 92 ? 19.619 -5.595 -19.317 1.00 87.12 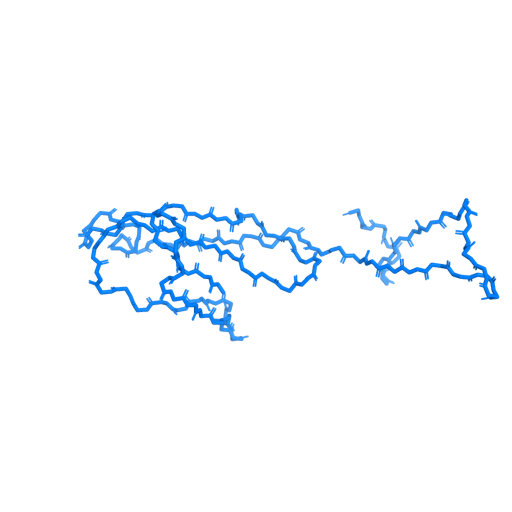92 VAL A CA 1
ATOM 714 C C . VAL A 1 92 ? 20.017 -5.737 -17.853 1.00 87.12 92 VAL A C 1
ATOM 716 O O . VAL A 1 92 ? 19.654 -6.714 -17.202 1.00 87.12 92 VAL A O 1
ATOM 719 N N . GLN A 1 93 ? 20.771 -4.768 -17.339 1.00 87.38 93 GLN A N 1
ATOM 720 C CA . GLN A 1 93 ? 21.192 -4.716 -15.941 1.00 87.38 93 GLN A CA 1
ATOM 7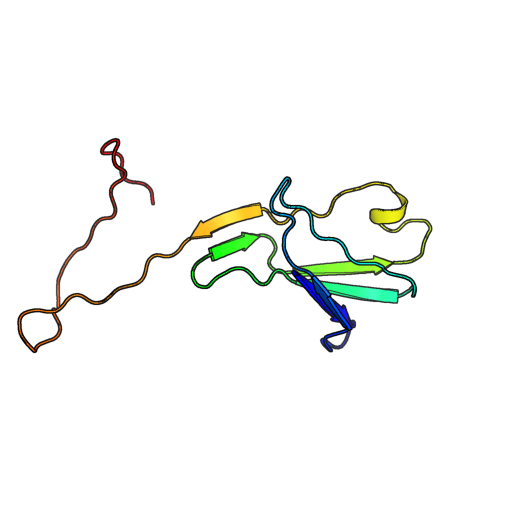21 C C . GLN A 1 93 ? 20.872 -3.339 -15.367 1.00 87.38 93 GLN A C 1
ATOM 723 O O . GLN A 1 93 ? 21.192 -2.321 -15.981 1.00 87.38 93 GLN A O 1
ATOM 728 N N . LEU A 1 94 ? 20.261 -3.313 -14.183 1.00 83.31 94 LEU A N 1
ATOM 729 C CA . LEU A 1 94 ? 20.028 -2.089 -13.426 1.00 83.31 94 LEU A CA 1
ATOM 730 C C . LEU A 1 94 ? 21.221 -1.842 -12.496 1.00 83.31 94 LEU A C 1
ATOM 732 O O . LEU A 1 94 ? 21.548 -2.699 -11.678 1.00 83.31 94 LEU A O 1
ATOM 736 N N . ARG A 1 95 ? 21.871 -0.681 -12.614 1.00 84.12 95 ARG A N 1
ATOM 737 C CA . ARG A 1 95 ? 22.966 -0.255 -11.728 1.00 84.12 95 ARG A CA 1
ATOM 738 C C . ARG A 1 95 ? 22.584 1.028 -11.012 1.00 84.12 95 ARG A C 1
ATOM 740 O O . ARG A 1 95 ? 22.011 1.927 -11.626 1.00 84.12 95 ARG A O 1
ATOM 747 N N . ALA A 1 96 ? 22.926 1.115 -9.733 1.00 83.25 96 ALA A N 1
ATOM 748 C CA . ALA A 1 96 ? 22.876 2.373 -9.009 1.00 83.25 96 ALA A CA 1
ATOM 749 C C . ALA A 1 96 ? 24.048 3.285 -9.430 1.00 83.25 96 ALA A C 1
ATOM 751 O O . ALA A 1 96 ? 25.038 2.827 -10.003 1.00 83.25 96 ALA A O 1
ATOM 752 N N . LEU A 1 97 ? 23.921 4.593 -9.171 1.00 83.50 97 LEU A N 1
ATOM 753 C CA . LEU A 1 97 ? 24.944 5.595 -9.519 1.00 83.50 97 LEU A CA 1
ATOM 754 C C . LEU A 1 97 ? 26.273 5.368 -8.785 1.00 83.50 97 LEU A C 1
ATOM 756 O O . LEU A 1 97 ? 27.324 5.762 -9.277 1.00 83.50 97 LEU A O 1
ATOM 760 N N . ASP A 1 98 ? 26.219 4.698 -7.635 1.00 87.06 98 ASP A N 1
ATOM 761 C CA . ASP A 1 98 ? 27.375 4.239 -6.861 1.00 87.06 98 ASP A CA 1
ATOM 762 C C . ASP A 1 98 ? 28.070 3.007 -7.489 1.00 87.06 98 ASP A C 1
ATOM 764 O O . ASP A 1 98 ? 29.054 2.506 -6.951 1.00 87.06 98 ASP A O 1
ATOM 768 N N . GLY A 1 99 ? 27.578 2.517 -8.633 1.00 75.69 99 GLY A N 1
ATOM 769 C CA . GLY A 1 99 ? 28.121 1.372 -9.360 1.00 75.69 99 GLY A CA 1
ATOM 770 C C . GLY A 1 99 ? 27.661 0.012 -8.831 1.00 75.69 99 GLY A C 1
ATOM 771 O O . GLY A 1 99 ? 27.932 -1.004 -9.478 1.00 75.69 99 GLY A O 1
ATOM 772 N N . PHE A 1 100 ? 26.933 -0.035 -7.710 1.00 72.12 100 PHE A N 1
ATOM 773 C CA . PHE A 1 100 ? 26.457 -1.288 -7.137 1.00 72.12 100 PHE A CA 1
ATOM 774 C C . PHE A 1 100 ? 25.201 -1.796 -7.852 1.00 72.12 100 PHE A C 1
ATOM 776 O O . PHE A 1 100 ? 24.281 -1.048 -8.201 1.00 72.12 100 PHE A O 1
ATOM 783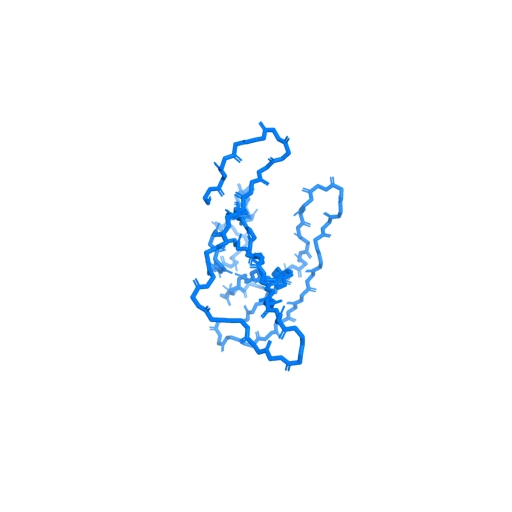 N N . LEU A 1 101 ? 25.157 -3.112 -8.056 1.00 66.56 101 LEU A N 1
ATOM 784 C CA . LEU A 1 101 ? 23.952 -3.801 -8.499 1.00 66.56 101 LEU A CA 1
ATOM 785 C C . LEU A 1 101 ? 23.002 -3.912 -7.307 1.00 66.56 101 LEU A C 1
ATOM 787 O O . LEU A 1 101 ? 23.372 -4.440 -6.259 1.00 66.56 101 LEU A O 1
ATOM 791 N N . ARG A 1 102 ? 21.777 -3.419 -7.476 1.00 63.72 102 ARG A N 1
ATOM 792 C CA . ARG A 1 102 ? 20.682 -3.640 -6.530 1.00 63.72 102 ARG A CA 1
ATOM 793 C C . ARG A 1 102 ? 19.666 -4.535 -7.230 1.00 63.72 102 ARG A C 1
ATOM 795 O O . ARG A 1 102 ? 19.233 -4.203 -8.333 1.00 63.72 102 ARG A O 1
ATOM 802 N N . ALA A 1 103 ? 19.405 -5.690 -6.625 1.00 55.47 103 ALA A N 1
ATOM 803 C CA . ALA A 1 103 ? 18.409 -6.657 -7.076 1.00 55.47 103 ALA A CA 1
ATOM 804 C C . ALA A 1 103 ? 17.020 -6.281 -6.552 1.00 55.47 103 ALA A C 1
ATOM 806 O O . ALA A 1 103 ? 16.955 -5.761 -5.413 1.00 55.47 103 ALA A O 1
#

Solvent-accessible surface area (backbone atoms only — not comparable to full-atom values): 6760 Å² total; per-residue (Å²): 62,36,38,21,37,75,88,64,50,80,73,48,72,37,65,70,37,89,91,78,66,52,70,74,77,93,81,84,76,71,47,56,32,30,43,32,67,66,69,63,91,48,52,40,52,45,61,54,59,49,80,47,57,44,72,82,62,80,20,55,68,63,68,73,51,84,87,76,65,42,77,74,50,67,60,86,83,87,84,64,67,54,86,98,41,79,61,75,95,76,89,84,83,67,64,45,97,88,68,48,76,68,132

InterPro domains:
  IPR051417 Serine-Aspartate Repeat-Containing [PTHR23303] (2-83)
  IPR055075 NOMO-like, N-terminal beta-sandwich domain [PF22898] (2-69)

Foldseek 3Di:
DFKAAPVGHTPDDFDADPPPRDTDDDDDDFAKIKDADDDPAFWDWPPRIDIWTGPCPPTCVVVVHDDDIHTPDGDDDDFDDDVPHGDPPDDDFDADPVRDGDD

Secondary structure (DSSP, 8-state):
-EEEETTS-EEEE-PPPTTT--------S-EEEEEE--PPTTEEEESSEEEEEE-SSSSTTTTT-----EEEEE------EETTEE--S-----B-TTS-B--

Organism: Glossina pallidipes (NCBI:txid7398)

pLDDT: mean 89.48, std 6.31, range [55.47, 95.94]

Sequence (103 aa):
MKLLTKNGALKDKTDCSPSNGYYFFPIYDKGDYVLRIAPPPGWSFEPKEVKLTFDGKKDICSLGYDINFAFRGFGITGRVILGSSAARGIQVQLRALDGFLRA

Mean predicted aligned error: 6.36 Å

Nearest PDB structures (foldseek):
  6vjb-assembly1_A  TM=5.234E-01  e=1.712E+00  Streptococcus pyogenes